Protein AF-M4EC60-F1 (afdb_monomer)

Nearest PDB structures (foldseek):
  6qpw-assembly1_A  TM=5.368E-01  e=2.314E+00  Thermochaetoides thermophila DSM 1495
  6qpq-assembly1_A  TM=4.790E-01  e=6.001E+00  Thermochaetoides thermophila DSM 1495

Organism: Brassica campestris (NCBI:txid3711)

Radius of gyration: 13.68 Å; Cα contacts (8 Å, |Δi|>4): 111; chains: 1; bounding box: 34×32×37 Å

pLDDT: mean 71.51, std 14.54, range [49.25, 90.56]

InterPro domains:
  IPR006527 F-box associated beta-propeller, type 1 [PF07734] (7-77)

Sequence (78 aa):
MRPLIGFQFHCFAGSFFVDEKNNAVVVIDKTRGLPFTIRNMAYVLGENGYFKSVDLGDFAPMKCWPLVCSYVPSLVKF

Secondary structure (DSSP, 8-state):
----TT----TTT-EEEEETTTTEEEEEEEEEETTTEEEEEEEEE-GGG-EEEEEEEEPS-TT---S-----GGG---

Solvent-accessible surface area (backbone atoms only — not comparable to full-atom values): 5065 Å² total; per-residue (Å²): 123,76,78,69,80,91,68,80,76,45,92,90,51,55,48,72,51,72,40,78,91,71,57,28,39,40,37,37,28,67,44,80,41,88,91,81,46,52,26,37,31,36,36,42,38,38,65,98,62,41,74,48,79,42,82,72,45,74,57,70,70,93,80,64,69,76,82,72,77,76,83,57,77,86,76,67,80,132

Structure (mmCIF, N/CA/C/O backbone):
data_AF-M4EC60-F1
#
_entry.id   AF-M4EC60-F1
#
loop_
_atom_site.group_PDB
_atom_site.id
_atom_site.type_symbol
_atom_site.label_atom_id
_atom_site.lab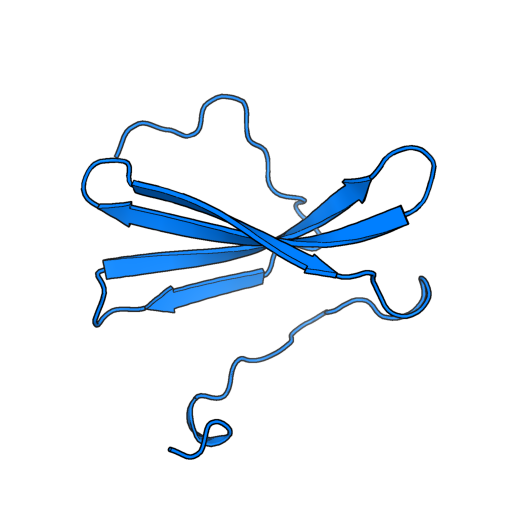el_alt_id
_atom_site.label_comp_id
_atom_site.label_asym_id
_atom_site.label_entity_id
_atom_site.label_seq_id
_atom_site.pdbx_PDB_ins_code
_atom_site.Cartn_x
_atom_site.Cartn_y
_atom_site.Cartn_z
_atom_site.occupancy
_atom_site.B_iso_or_equiv
_atom_site.auth_seq_id
_atom_site.auth_comp_id
_atom_site.auth_asym_id
_atom_site.auth_atom_id
_atom_site.pdbx_PDB_model_num
ATOM 1 N N . MET A 1 1 ? -5.287 9.215 16.025 1.00 55.34 1 MET A N 1
ATOM 2 C CA . MET A 1 1 ? -4.170 8.913 15.100 1.00 55.34 1 MET A CA 1
ATOM 3 C C . MET A 1 1 ? -3.083 9.960 15.279 1.00 55.34 1 MET A C 1
ATOM 5 O O . MET A 1 1 ? -3.417 11.138 15.324 1.00 55.34 1 MET A O 1
ATOM 9 N N . ARG A 1 2 ? -1.809 9.566 15.419 1.00 55.19 2 ARG A N 1
ATOM 10 C CA . ARG A 1 2 ? -0.704 10.530 15.291 1.00 55.19 2 ARG A CA 1
ATOM 11 C C . ARG A 1 2 ? -0.575 10.877 13.801 1.00 55.19 2 ARG A C 1
ATOM 13 O O . ARG A 1 2 ? -0.602 9.944 13.000 1.00 55.19 2 ARG A O 1
ATOM 20 N N . PRO A 1 3 ? -0.492 12.159 13.414 1.00 57.44 3 PRO A N 1
ATOM 21 C CA . PRO A 1 3 ? -0.301 12.505 12.013 1.00 57.44 3 PRO A CA 1
ATOM 22 C C . PRO A 1 3 ? 1.015 11.898 11.513 1.00 57.44 3 PRO A C 1
ATOM 24 O O . PRO A 1 3 ? 2.013 11.913 12.237 1.00 57.44 3 PRO A O 1
ATOM 27 N N . LEU A 1 4 ? 1.026 11.367 10.287 1.00 63.56 4 LEU A N 1
ATOM 28 C CA . LEU A 1 4 ? 2.253 10.938 9.607 1.00 63.56 4 LEU A CA 1
ATOM 29 C C . LEU A 1 4 ? 3.033 12.184 9.161 1.00 63.56 4 LEU A C 1
ATOM 31 O O . LEU A 1 4 ? 3.062 12.544 7.987 1.00 63.56 4 LEU A O 1
ATOM 35 N N . ILE A 1 5 ? 3.604 12.910 10.121 1.00 54.44 5 ILE A N 1
ATOM 36 C CA . ILE A 1 5 ? 4.358 14.133 9.851 1.00 54.44 5 ILE A CA 1
ATOM 37 C C . ILE A 1 5 ? 5.634 13.739 9.092 1.00 54.44 5 ILE A C 1
ATOM 39 O O . ILE A 1 5 ? 6.454 12.985 9.609 1.00 54.44 5 ILE A O 1
ATOM 43 N N . GLY A 1 6 ? 5.785 14.233 7.859 1.00 59.50 6 GLY A N 1
ATOM 44 C CA . GLY A 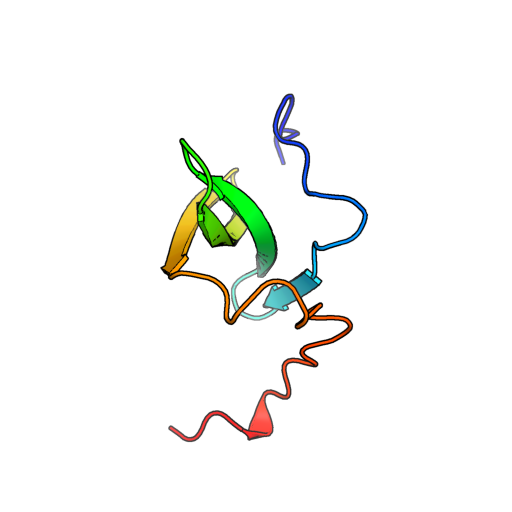1 6 ? 6.954 13.986 7.005 1.00 59.50 6 GLY A CA 1
ATOM 45 C C . GLY A 1 6 ? 6.811 12.848 5.986 1.00 59.50 6 GLY A C 1
ATOM 46 O O . GLY A 1 6 ? 7.711 12.678 5.168 1.00 59.50 6 GLY A O 1
ATOM 47 N N . PHE A 1 7 ? 5.696 12.105 5.982 1.00 65.38 7 PHE A N 1
ATOM 48 C CA . PHE A 1 7 ? 5.410 11.098 4.955 1.00 65.38 7 PHE A CA 1
ATOM 49 C C . PHE A 1 7 ? 4.369 11.638 3.968 1.00 65.38 7 PHE A C 1
ATOM 51 O O . PHE A 1 7 ? 3.191 11.754 4.301 1.00 65.38 7 PHE A O 1
ATOM 58 N N . GLN A 1 8 ? 4.805 12.006 2.763 1.00 66.69 8 GLN A N 1
ATOM 59 C CA . GLN A 1 8 ? 3.923 12.534 1.724 1.00 66.69 8 GLN A CA 1
ATOM 60 C C . GLN A 1 8 ? 3.685 11.474 0.650 1.00 66.69 8 GLN A C 1
ATOM 62 O O . GLN A 1 8 ? 4.623 11.058 -0.026 1.00 66.69 8 GLN A O 1
ATOM 67 N N . PHE A 1 9 ? 2.424 11.075 0.483 1.00 71.56 9 PHE A N 1
ATOM 68 C CA . PHE A 1 9 ? 2.013 10.231 -0.634 1.00 71.56 9 PHE A CA 1
ATOM 69 C C . PHE A 1 9 ? 2.032 11.026 -1.944 1.00 71.56 9 PHE A C 1
ATOM 71 O O . PHE A 1 9 ? 1.725 12.224 -1.963 1.00 71.56 9 PHE A O 1
ATOM 78 N N . HIS A 1 10 ? 2.371 10.374 -3.053 1.00 68.06 10 HIS A N 1
ATOM 79 C CA . HIS A 1 10 ? 2.439 11.022 -4.355 1.00 68.06 10 HIS A CA 1
ATOM 80 C C . HIS A 1 10 ? 1.037 11.429 -4.846 1.00 68.06 10 HIS A C 1
ATOM 82 O O . HIS A 1 10 ? 0.201 10.588 -5.183 1.00 68.06 10 HIS A O 1
ATOM 88 N N . CYS A 1 11 ? 0.800 12.739 -4.972 1.00 61.06 11 CYS A N 1
ATOM 89 C CA . CYS A 1 11 ? -0.518 13.329 -5.255 1.00 61.06 11 CYS A CA 1
ATOM 90 C C . CYS A 1 11 ? -1.183 12.837 -6.556 1.00 61.06 11 CYS A C 1
ATOM 92 O O . CYS A 1 11 ? -2.396 12.929 -6.698 1.00 61.06 11 CYS A O 1
ATOM 94 N N . PHE A 1 12 ? -0.393 12.337 -7.514 1.00 58.03 12 PHE A N 1
ATOM 95 C CA . PHE A 1 12 ? -0.861 11.890 -8.836 1.00 58.03 12 PHE A CA 1
ATOM 96 C C . PHE A 1 12 ? -0.829 10.367 -9.039 1.00 58.03 12 PHE A C 1
ATOM 98 O O . PHE A 1 12 ? -1.109 9.899 -10.140 1.00 58.03 12 PHE A O 1
ATOM 105 N N . ALA A 1 13 ? -0.411 9.593 -8.034 1.00 61.34 13 ALA A N 1
ATOM 106 C CA . ALA A 1 13 ? -0.223 8.144 -8.178 1.00 61.34 13 ALA A CA 1
ATOM 107 C C . ALA A 1 13 ? -0.734 7.316 -6.991 1.00 61.34 13 ALA A C 1
ATOM 109 O O . ALA A 1 13 ? -0.802 6.093 -7.108 1.00 61.34 13 ALA A O 1
ATOM 110 N N . GLY A 1 14 ? -1.104 7.970 -5.888 1.00 69.62 14 GLY A N 1
ATOM 111 C CA . GLY A 1 14 ? -1.709 7.318 -4.740 1.00 69.62 14 GLY A CA 1
ATOM 112 C C . GLY A 1 14 ? -3.129 6.847 -5.044 1.00 69.62 14 GLY A C 1
ATOM 113 O O . GLY A 1 14 ? -3.991 7.650 -5.397 1.00 69.62 14 GLY A O 1
ATOM 114 N N . SER A 1 15 ? -3.386 5.556 -4.867 1.00 79.25 15 SER A N 1
ATOM 115 C CA . SER A 1 15 ? -4.745 5.018 -4.718 1.00 79.25 15 SER A CA 1
ATOM 116 C C . SER A 1 15 ? -4.909 4.489 -3.299 1.00 79.25 15 SER A C 1
ATOM 118 O O . SER A 1 15 ? -3.927 4.133 -2.653 1.00 79.25 15 SER A O 1
ATOM 120 N N . PHE A 1 16 ? -6.130 4.465 -2.775 1.00 87.06 16 PHE A N 1
ATOM 121 C CA . PHE A 1 16 ? -6.374 3.946 -1.434 1.00 87.06 16 PHE A CA 1
ATOM 122 C C . PHE A 1 16 ? -7.689 3.180 -1.371 1.00 87.06 16 PHE A C 1
ATOM 12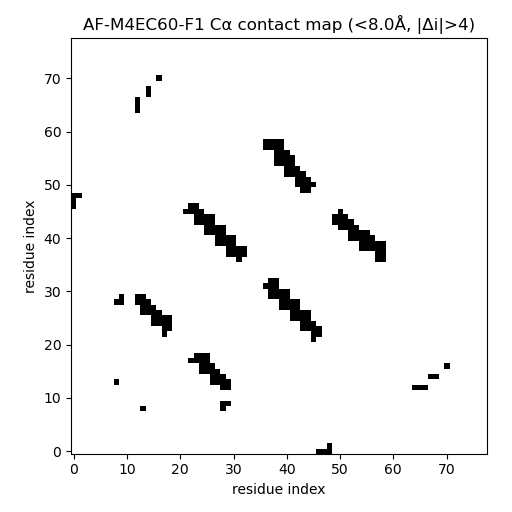4 O O . PHE A 1 16 ? -8.603 3.426 -2.158 1.00 87.06 16 PHE A O 1
ATOM 131 N N . PHE A 1 17 ? -7.781 2.267 -0.411 1.00 87.50 17 PHE A N 1
ATOM 132 C CA . PHE A 1 17 ? -9.037 1.646 -0.017 1.00 87.50 17 PHE A CA 1
ATOM 133 C C . PHE A 1 17 ? -9.109 1.517 1.504 1.00 87.50 17 PHE A C 1
ATOM 135 O O . PHE A 1 17 ? -8.089 1.512 2.198 1.00 87.50 17 PHE A O 1
ATOM 142 N N . VAL A 1 18 ? -10.335 1.441 2.013 1.00 89.19 18 VAL A N 1
ATOM 143 C CA . VAL A 1 18 ? -10.626 1.265 3.436 1.00 89.19 18 VAL A CA 1
ATOM 144 C C . VAL A 1 18 ? -11.109 -0.161 3.646 1.00 89.19 18 VAL A C 1
ATOM 146 O O . VAL A 1 18 ? -12.032 -0.617 2.975 1.00 89.19 18 VAL A O 1
ATOM 149 N N . ASP A 1 19 ? -10.468 -0.864 4.566 1.00 89.88 19 ASP A N 1
ATOM 150 C CA . ASP A 1 19 ? -10.921 -2.142 5.086 1.00 89.88 19 ASP A CA 1
ATOM 151 C C . ASP A 1 19 ? -11.687 -1.890 6.389 1.00 89.88 19 ASP A C 1
ATOM 153 O O . ASP A 1 19 ? -11.097 -1.750 7.463 1.00 89.88 19 ASP A O 1
ATOM 157 N N . GLU A 1 20 ? -13.014 -1.813 6.279 1.00 90.56 20 GLU A N 1
ATOM 158 C CA . GLU A 1 20 ? -13.921 -1.584 7.410 1.00 90.56 20 GLU A CA 1
ATOM 159 C C . GLU A 1 20 ? -13.911 -2.738 8.419 1.00 90.56 20 GLU A C 1
ATOM 161 O O . GLU A 1 20 ? -14.156 -2.524 9.602 1.00 90.56 20 GLU A O 1
ATOM 166 N N . LYS A 1 21 ? -13.601 -3.968 7.990 1.00 89.75 21 LYS A N 1
ATOM 167 C CA . LYS A 1 21 ? -13.562 -5.122 8.899 1.00 89.75 21 LYS A CA 1
ATOM 168 C C . LYS A 1 21 ? -12.364 -5.040 9.840 1.00 89.75 21 LYS A C 1
ATOM 170 O O . LYS A 1 21 ? -12.464 -5.447 10.995 1.00 89.75 21 LYS A O 1
ATOM 175 N N . ASN A 1 22 ? -11.236 -4.550 9.333 1.00 87.75 22 ASN A N 1
ATOM 176 C CA . ASN A 1 22 ? -9.988 -4.444 10.085 1.00 87.75 22 ASN A CA 1
ATOM 177 C C . ASN A 1 22 ? -9.686 -3.012 10.566 1.00 87.75 22 ASN A C 1
ATOM 179 O O . ASN A 1 22 ? -8.598 -2.782 11.094 1.00 87.75 22 ASN A O 1
ATOM 183 N N . ASN A 1 23 ? -10.612 -2.060 10.380 1.00 89.44 23 ASN A N 1
ATOM 184 C CA . ASN A 1 23 ? -10.423 -0.628 10.651 1.00 89.44 23 ASN A CA 1
ATOM 185 C C . ASN A 1 23 ? -9.071 -0.104 10.135 1.00 89.44 23 ASN A C 1
ATOM 187 O O . ASN A 1 23 ? -8.336 0.601 10.835 1.00 89.44 23 ASN A O 1
ATOM 191 N N . ALA A 1 24 ? -8.724 -0.489 8.906 1.00 89.50 24 ALA A N 1
ATOM 192 C CA . ALA A 1 24 ? -7.440 -0.177 8.301 1.00 89.50 24 ALA A CA 1
ATOM 193 C C . ALA A 1 24 ? -7.617 0.555 6.970 1.00 89.50 24 ALA A C 1
ATOM 195 O O . ALA A 1 24 ? -8.525 0.272 6.194 1.00 89.50 24 ALA A O 1
ATOM 196 N N . VAL A 1 25 ? -6.717 1.485 6.678 1.00 89.94 25 VAL A N 1
ATOM 197 C CA . VAL A 1 25 ? -6.601 2.138 5.375 1.00 89.94 25 VAL A CA 1
ATOM 198 C C . VAL A 1 25 ? -5.355 1.603 4.699 1.00 89.94 25 VAL A C 1
ATOM 200 O O . VAL A 1 25 ? -4.272 1.613 5.283 1.00 89.94 25 VAL A O 1
ATOM 203 N N . VAL A 1 26 ? -5.499 1.155 3.460 1.00 88.81 26 VAL A N 1
ATOM 204 C CA . VAL A 1 26 ? -4.369 0.747 2.633 1.00 88.81 26 VAL A CA 1
ATOM 205 C C . VAL A 1 26 ? -4.168 1.796 1.558 1.00 88.81 26 VAL A C 1
ATOM 207 O O . VAL A 1 26 ? -5.069 2.057 0.764 1.00 88.81 26 VAL A O 1
ATOM 210 N N . VAL A 1 27 ? -2.983 2.393 1.532 1.00 86.44 27 VAL A N 1
ATOM 211 C CA . VAL A 1 27 ? -2.571 3.354 0.508 1.00 86.44 27 VAL A CA 1
ATOM 212 C C . VAL A 1 27 ? -1.545 2.686 -0.389 1.00 86.44 27 VAL A C 1
A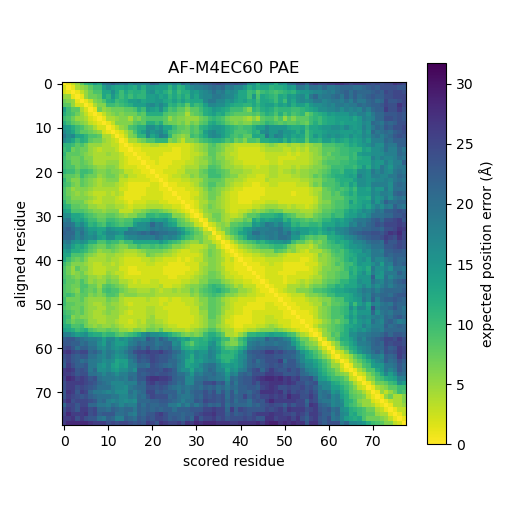TOM 214 O O . VAL A 1 27 ? -0.519 2.216 0.089 1.00 86.44 27 VAL A O 1
ATOM 217 N N . ILE A 1 28 ? -1.813 2.636 -1.685 1.00 85.44 28 ILE A N 1
ATOM 218 C CA . ILE A 1 28 ? -0.883 2.159 -2.701 1.00 85.44 28 ILE A CA 1
ATOM 219 C C . ILE A 1 28 ? -0.250 3.382 -3.345 1.00 85.44 28 ILE A C 1
AT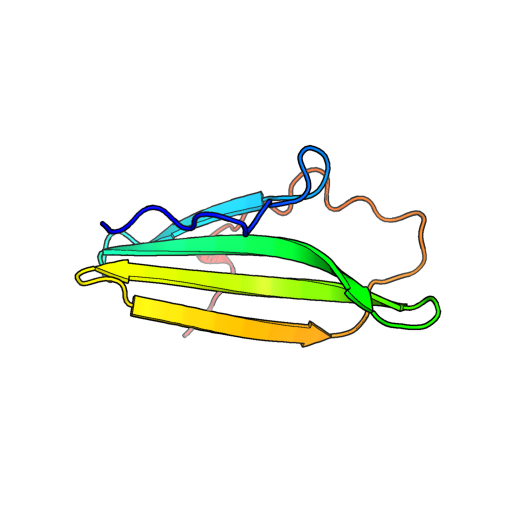OM 221 O O . ILE A 1 28 ? -0.963 4.217 -3.900 1.00 85.44 28 ILE A O 1
ATOM 225 N N . ASP A 1 29 ? 1.073 3.479 -3.290 1.00 82.81 29 ASP A N 1
ATOM 226 C CA . ASP A 1 29 ? 1.818 4.612 -3.827 1.00 82.81 29 ASP A CA 1
ATOM 227 C C . ASP A 1 29 ? 3.076 4.176 -4.587 1.00 82.81 29 ASP A C 1
ATOM 229 O O . ASP A 1 29 ? 3.610 3.078 -4.401 1.00 82.81 29 ASP A O 1
ATOM 233 N N . LYS A 1 30 ? 3.559 5.063 -5.456 1.00 77.88 30 LYS A N 1
ATOM 234 C CA . LYS A 1 30 ? 4.799 4.902 -6.206 1.00 77.88 30 LYS A CA 1
ATOM 235 C C . LYS A 1 30 ? 5.944 5.544 -5.440 1.00 77.88 30 LYS A C 1
ATOM 237 O O . LYS A 1 30 ? 6.079 6.767 -5.420 1.00 77.88 30 LYS A O 1
ATOM 242 N N . THR A 1 31 ? 6.832 4.721 -4.899 1.00 71.94 31 THR A N 1
ATOM 243 C CA . THR A 1 31 ? 8.091 5.215 -4.336 1.00 71.94 31 THR A CA 1
ATOM 244 C C . THR A 1 31 ? 9.197 5.116 -5.379 1.00 71.94 31 THR A C 1
ATOM 246 O O . THR A 1 31 ? 9.351 4.101 -6.062 1.00 71.94 31 THR A O 1
ATOM 249 N N . ARG A 1 32 ? 9.985 6.188 -5.508 1.00 63.34 32 ARG A N 1
ATOM 250 C CA . ARG A 1 32 ? 11.224 6.169 -6.292 1.00 63.34 32 ARG A CA 1
ATOM 251 C C . ARG A 1 32 ? 12.290 5.430 -5.483 1.00 63.34 32 ARG A C 1
ATOM 253 O O . ARG A 1 32 ? 12.775 5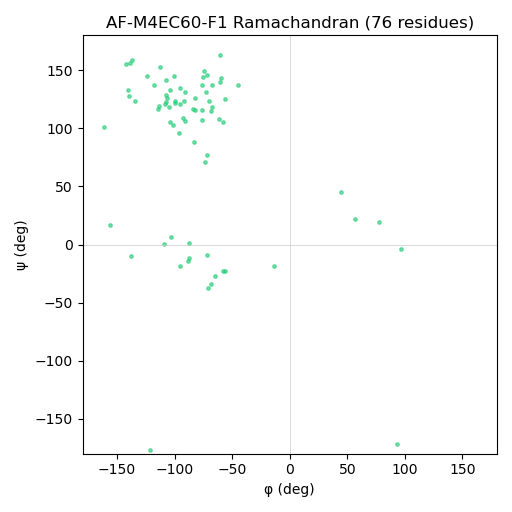.956 -4.485 1.00 63.34 32 ARG A O 1
ATOM 260 N N . GLY A 1 33 ? 12.634 4.217 -5.898 1.00 60.53 33 GLY A N 1
ATOM 261 C CA . GLY A 1 33 ? 13.825 3.520 -5.426 1.00 60.53 33 GLY A CA 1
ATOM 262 C C . GLY A 1 33 ? 15.084 4.111 -6.066 1.00 60.53 33 GLY A C 1
ATOM 263 O O . GLY A 1 33 ? 15.072 4.511 -7.232 1.00 60.53 33 GLY A O 1
ATOM 264 N N . LEU A 1 34 ? 16.186 4.168 -5.310 1.00 54.50 34 LEU A N 1
ATOM 265 C CA . LEU A 1 34 ? 17.501 4.474 -5.879 1.00 54.50 34 LEU A CA 1
ATOM 266 C C . LEU A 1 34 ? 17.960 3.320 -6.800 1.00 54.50 34 LEU A C 1
ATOM 268 O O . LEU A 1 34 ? 17.839 2.164 -6.396 1.00 54.50 34 LEU A O 1
ATOM 272 N N . PRO A 1 35 ? 18.535 3.585 -7.992 1.00 54.38 35 PRO A N 1
ATOM 273 C CA . PRO A 1 35 ? 18.727 4.889 -8.620 1.00 54.38 35 PRO A CA 1
ATOM 274 C C . PRO A 1 35 ? 17.616 5.271 -9.617 1.00 54.38 35 PRO A C 1
ATOM 276 O O . PRO A 1 35 ? 17.495 6.454 -9.901 1.00 54.38 35 PRO A O 1
ATOM 279 N N . PHE A 1 36 ? 16.801 4.338 -10.136 1.00 58.59 36 PHE A N 1
ATOM 280 C CA . PHE A 1 36 ? 15.784 4.631 -11.171 1.00 58.59 36 PHE A CA 1
ATOM 281 C C . PHE A 1 36 ? 14.604 3.640 -11.218 1.00 58.59 36 PHE A C 1
ATOM 283 O O . PHE A 1 36 ? 13.880 3.588 -12.214 1.00 58.59 36 PHE A O 1
ATOM 290 N N . THR A 1 37 ? 14.383 2.840 -10.173 1.00 63.22 37 THR A N 1
ATOM 291 C CA . THR A 1 37 ? 13.261 1.891 -10.148 1.00 63.22 37 THR A CA 1
ATOM 292 C C . THR A 1 37 ? 12.042 2.538 -9.500 1.00 63.22 37 THR A C 1
ATOM 294 O O . THR A 1 37 ? 12.090 3.030 -8.375 1.00 63.22 37 THR A O 1
ATOM 297 N N . ILE A 1 38 ? 10.924 2.574 -10.224 1.00 71.75 38 ILE A N 1
ATOM 298 C CA . ILE A 1 38 ? 9.630 2.927 -9.638 1.00 71.75 38 ILE A CA 1
ATOM 299 C C . ILE A 1 38 ? 9.075 1.643 -9.031 1.00 71.75 38 ILE A C 1
ATOM 301 O O . ILE A 1 38 ? 8.819 0.686 -9.765 1.00 71.75 38 ILE A O 1
ATOM 305 N N . ARG A 1 39 ? 8.895 1.630 -7.710 1.00 75.19 39 ARG A N 1
ATOM 306 C CA . ARG A 1 39 ? 8.274 0.510 -7.001 1.00 75.19 39 ARG A CA 1
ATOM 307 C C . ARG A 1 39 ? 6.886 0.871 -6.528 1.00 75.19 39 ARG A C 1
ATOM 309 O O . ARG A 1 39 ? 6.649 1.996 -6.077 1.00 75.19 39 ARG A O 1
ATOM 316 N N . ASN A 1 40 ? 5.992 -0.102 -6.616 1.00 79.75 40 ASN A N 1
ATOM 317 C CA . ASN A 1 40 ? 4.695 -0.006 -5.976 1.00 79.75 40 ASN A CA 1
ATOM 318 C C . ASN A 1 40 ? 4.854 -0.403 -4.512 1.00 79.75 40 ASN A C 1
ATOM 320 O O . ASN A 1 40 ? 5.352 -1.480 -4.201 1.00 79.75 40 ASN A O 1
ATOM 324 N N . MET A 1 41 ? 4.417 0.466 -3.617 1.00 84.62 41 MET A N 1
ATOM 325 C CA . MET A 1 41 ? 4.414 0.228 -2.181 1.00 84.62 41 MET A CA 1
ATOM 326 C C . MET A 1 41 ? 2.972 0.264 -1.694 1.00 84.62 41 MET A C 1
ATOM 328 O O . MET A 1 41 ? 2.213 1.142 -2.098 1.00 84.62 41 MET A O 1
ATOM 332 N N . ALA A 1 42 ? 2.598 -0.660 -0.817 1.00 88.25 42 ALA A N 1
ATOM 333 C CA . ALA A 1 42 ? 1.377 -0.560 -0.030 1.00 88.25 42 ALA A CA 1
ATOM 334 C C . ALA A 1 42 ? 1.720 -0.155 1.403 1.00 88.25 42 ALA A C 1
ATOM 336 O O . ALA A 1 42 ? 2.599 -0.738 2.037 1.00 88.25 42 ALA A O 1
ATOM 337 N N . TYR A 1 43 ? 0.993 0.820 1.926 1.00 87.62 43 TYR A N 1
ATOM 338 C CA . TYR A 1 43 ? 1.089 1.304 3.292 1.00 87.62 43 TYR A CA 1
ATOM 339 C C . TYR A 1 43 ? -0.214 0.984 4.001 1.00 87.62 43 TYR A C 1
ATOM 341 O O . TYR A 1 43 ? -1.268 1.486 3.621 1.00 87.62 43 TYR A O 1
ATOM 349 N N . VAL A 1 44 ? -0.139 0.142 5.023 1.00 90.50 44 VAL A N 1
ATOM 350 C CA . VAL A 1 44 ? -1.271 -0.213 5.873 1.00 90.50 44 VAL A CA 1
ATOM 351 C C . VAL A 1 44 ? -1.241 0.683 7.100 1.00 90.50 44 VAL A C 1
ATOM 353 O O . VAL A 1 44 ? -0.264 0.690 7.853 1.00 90.50 44 VAL A O 1
ATOM 356 N N . LEU A 1 45 ? -2.320 1.427 7.286 1.00 89.19 45 LEU A N 1
ATOM 357 C CA . LEU A 1 45 ? -2.563 2.336 8.393 1.00 89.19 45 LEU A CA 1
ATOM 358 C C . LEU A 1 45 ? -3.711 1.775 9.215 1.00 89.19 45 LEU A C 1
ATOM 360 O O . LEU A 1 45 ? -4.808 1.618 8.694 1.00 89.19 45 LEU A O 1
ATOM 364 N N . GLY A 1 46 ? -3.468 1.477 10.483 1.00 89.44 46 GLY A N 1
ATOM 365 C CA . GLY A 1 46 ? -4.494 0.971 11.388 1.00 89.44 46 GLY A CA 1
ATOM 366 C C . GLY A 1 46 ? -4.687 1.864 12.605 1.00 89.44 46 GLY A C 1
ATOM 367 O O . GLY A 1 46 ? -4.054 2.915 12.771 1.00 89.44 46 GLY A O 1
ATOM 368 N N . GLU A 1 47 ? -5.561 1.415 13.494 1.00 88.19 47 GLU A N 1
ATOM 369 C CA . GLU A 1 47 ? -5.762 2.045 14.793 1.00 88.19 47 GLU A CA 1
ATOM 370 C C . GLU A 1 47 ? -4.484 2.039 15.649 1.00 88.19 47 GLU A C 1
ATOM 372 O O . GLU A 1 47 ? -3.509 1.335 15.379 1.00 88.19 47 GLU A O 1
ATOM 377 N N . ASN A 1 48 ? -4.463 2.877 16.689 1.00 86.06 48 ASN A N 1
ATOM 378 C CA . ASN A 1 48 ? -3.347 2.992 17.639 1.00 86.06 48 ASN A CA 1
ATOM 379 C C . ASN A 1 48 ? -1.980 3.316 17.006 1.00 86.06 48 ASN A C 1
ATOM 381 O O . ASN A 1 48 ? -0.938 3.106 17.621 1.00 86.06 48 ASN A O 1
ATOM 385 N N . GLY A 1 49 ? -1.981 3.888 15.796 1.00 81.81 49 GLY A N 1
ATOM 386 C CA . GLY A 1 49 ? -0.755 4.233 15.077 1.00 81.81 49 GLY A CA 1
ATOM 387 C C . GLY A 1 49 ? -0.075 3.032 14.422 1.00 81.81 49 GLY A C 1
ATOM 388 O O . GLY A 1 49 ? 1.111 3.125 14.110 1.00 81.81 49 GLY A O 1
ATOM 389 N N . TYR A 1 50 ? -0.798 1.926 14.213 1.00 85.94 50 TYR A N 1
ATOM 390 C CA . TYR A 1 50 ? -0.301 0.809 13.421 1.00 85.94 50 TYR A CA 1
ATOM 391 C C . TYR A 1 50 ? 0.085 1.292 12.021 1.00 85.94 50 TYR A C 1
ATOM 393 O O . TYR A 1 50 ? -0.721 1.896 11.311 1.00 85.94 50 TYR A O 1
ATOM 401 N N . PHE A 1 51 ? 1.327 1.015 11.638 1.00 88.62 51 PHE A N 1
ATOM 402 C CA . PHE A 1 51 ? 1.876 1.364 10.340 1.00 88.62 51 PHE A CA 1
ATOM 403 C C . PHE A 1 51 ? 2.739 0.218 9.830 1.00 88.62 51 PHE A C 1
ATOM 405 O O . PHE A 1 51 ? 3.651 -0.240 10.524 1.00 88.62 51 PHE A O 1
ATOM 412 N N . LYS A 1 52 ? 2.468 -0.231 8.606 1.00 89.19 52 LYS A N 1
ATOM 413 C CA . LYS 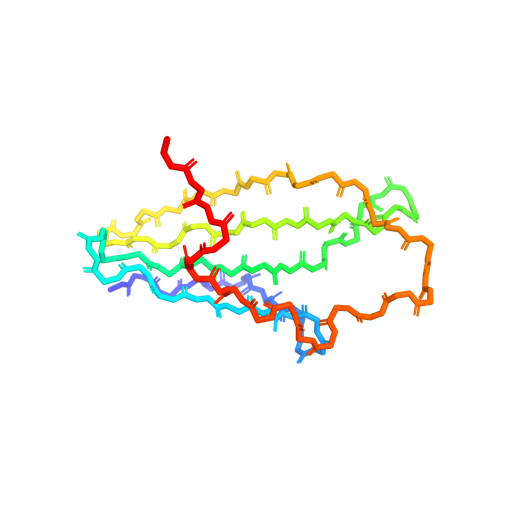A 1 52 ? 3.273 -1.244 7.922 1.00 89.19 52 LYS A CA 1
ATOM 414 C C . LYS A 1 52 ? 3.423 -0.8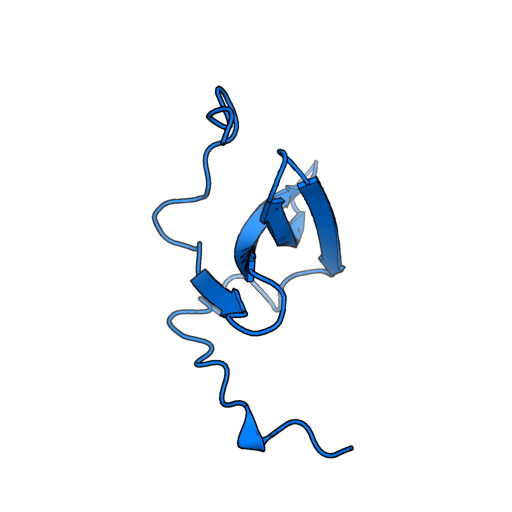92 6.450 1.00 89.19 52 LYS A C 1
ATOM 416 O O . LYS A 1 52 ? 2.433 -0.602 5.790 1.00 89.19 52 LYS A O 1
ATOM 421 N N . SER A 1 53 ? 4.642 -0.971 5.928 1.00 88.25 53 SER A N 1
ATOM 422 C CA . SER A 1 53 ? 4.918 -0.890 4.493 1.00 88.25 53 SER A CA 1
ATOM 423 C C . SER A 1 53 ? 5.132 -2.283 3.896 1.00 88.25 53 SER A C 1
ATOM 425 O O . SER A 1 53 ? 5.676 -3.182 4.543 1.00 88.25 53 SER A O 1
ATOM 427 N N . VAL A 1 54 ? 4.682 -2.467 2.659 1.00 87.56 54 VAL A N 1
ATOM 428 C CA . VAL A 1 54 ? 4.804 -3.704 1.885 1.00 87.56 54 VAL A CA 1
ATOM 429 C C . VAL A 1 54 ? 5.278 -3.342 0.479 1.00 87.56 54 VAL A C 1
ATOM 431 O O . VAL A 1 54 ? 4.636 -2.542 -0.197 1.00 87.56 54 VAL A O 1
ATOM 434 N N . ASP A 1 55 ? 6.395 -3.927 0.044 1.00 86.94 55 ASP A N 1
ATOM 435 C CA . ASP A 1 55 ? 6.875 -3.814 -1.337 1.00 86.94 55 ASP A CA 1
ATOM 436 C C . ASP A 1 55 ? 6.015 -4.722 -2.227 1.00 86.94 55 ASP A C 1
ATOM 438 O O . ASP A 1 55 ? 5.985 -5.939 -2.035 1.00 86.94 55 ASP A O 1
ATOM 442 N N . LEU A 1 56 ? 5.274 -4.128 -3.163 1.00 84.31 56 LEU A N 1
ATOM 443 C CA . LEU A 1 56 ? 4.459 -4.853 -4.143 1.00 84.31 56 LEU A CA 1
ATOM 444 C C . LEU A 1 56 ? 5.266 -5.215 -5.401 1.00 84.31 56 LEU A C 1
ATOM 446 O O . LEU A 1 56 ? 4.717 -5.805 -6.332 1.00 84.31 56 LEU A O 1
ATOM 450 N N . GLY A 1 57 ? 6.553 -4.864 -5.432 1.00 79.50 57 GLY A N 1
ATOM 451 C CA . GLY A 1 57 ? 7.468 -5.116 -6.531 1.00 79.50 57 GLY A CA 1
ATOM 452 C C . GLY A 1 57 ? 7.572 -3.962 -7.526 1.00 79.50 57 GLY A C 1
ATOM 453 O O . GLY A 1 57 ? 7.071 -2.845 -7.331 1.00 79.50 57 GLY A O 1
ATOM 454 N N . ASP A 1 58 ? 8.276 -4.252 -8.617 1.00 72.25 58 ASP A N 1
ATOM 455 C CA . ASP A 1 58 ? 8.579 -3.279 -9.657 1.00 72.25 58 ASP A CA 1
ATOM 456 C C . ASP A 1 58 ? 7.354 -2.959 -10.526 1.00 72.25 58 ASP A C 1
ATOM 458 O O . ASP A 1 58 ? 6.460 -3.775 -10.762 1.00 72.25 58 ASP A O 1
ATOM 462 N N . PHE A 1 59 ? 7.323 -1.727 -11.022 1.00 65.81 59 PHE A N 1
ATOM 463 C CA . PHE A 1 59 ? 6.278 -1.236 -11.905 1.00 65.81 59 PHE A CA 1
ATOM 464 C C . PHE A 1 59 ? 6.446 -1.776 -13.345 1.00 65.81 59 PHE A C 1
ATOM 466 O O . PHE A 1 59 ? 7.548 -1.754 -13.895 1.00 65.81 59 PHE A O 1
ATOM 473 N N . ALA A 1 60 ? 5.353 -2.196 -14.002 1.00 53.50 60 ALA A N 1
ATOM 474 C CA . ALA A 1 60 ? 5.330 -2.453 -15.451 1.00 53.50 60 ALA A CA 1
ATOM 475 C C . ALA A 1 60 ? 5.701 -1.162 -16.213 1.00 53.50 60 ALA A C 1
ATOM 477 O O . ALA A 1 60 ? 5.309 -0.092 -15.768 1.00 53.50 60 ALA A O 1
ATOM 478 N N . PRO A 1 61 ? 6.440 -1.197 -17.337 1.00 53.06 61 PRO A N 1
ATOM 479 C CA . PRO A 1 61 ? 7.151 -0.039 -17.891 1.00 53.06 61 PRO A CA 1
ATOM 480 C C . PRO A 1 61 ? 6.325 1.257 -17.907 1.00 53.06 61 PRO A C 1
ATOM 482 O O . PRO A 1 61 ? 5.154 1.232 -18.279 1.00 53.06 61 PRO A O 1
ATOM 485 N N . MET A 1 62 ? 6.991 2.360 -17.521 1.00 52.59 62 MET A N 1
ATOM 486 C CA . MET A 1 62 ? 6.655 3.802 -17.380 1.00 52.59 62 MET A CA 1
ATOM 487 C C . MET A 1 62 ? 5.358 4.383 -18.000 1.00 52.59 62 MET A C 1
ATOM 489 O O . MET A 1 62 ? 4.927 5.468 -17.614 1.00 52.59 62 MET A O 1
ATOM 493 N N . LYS A 1 63 ? 4.739 3.699 -18.962 1.00 53.84 63 LYS A N 1
ATOM 494 C CA . LYS A 1 63 ? 3.500 4.053 -19.661 1.00 53.84 63 LYS A CA 1
ATOM 495 C C . LYS A 1 63 ? 2.222 3.556 -18.987 1.00 53.84 63 LYS A C 1
ATOM 497 O O . LYS A 1 63 ? 1.154 4.046 -19.335 1.00 53.84 63 LYS A O 1
ATOM 502 N N . CYS A 1 64 ? 2.292 2.633 -18.031 1.00 53.34 64 CYS A N 1
ATOM 503 C CA . CYS A 1 64 ? 1.112 2.303 -17.237 1.00 53.34 64 CYS A CA 1
ATOM 504 C C . CYS A 1 64 ? 0.978 3.342 -16.118 1.00 53.34 64 CYS A C 1
ATOM 506 O O . CYS A 1 64 ? 1.842 3.513 -15.269 1.00 53.34 64 CYS A O 1
ATOM 508 N N . TRP A 1 65 ? -0.075 4.134 -16.117 1.00 53.72 65 TRP A N 1
ATOM 509 C CA . TRP A 1 65 ? -0.440 4.890 -14.926 1.00 53.72 65 TRP A CA 1
ATOM 510 C C . TRP A 1 65 ? -1.558 4.059 -14.316 1.00 53.72 65 TRP A C 1
ATOM 512 O O . TRP A 1 65 ? -2.495 3.740 -15.050 1.00 53.72 65 TRP A O 1
ATOM 522 N N . PRO A 1 66 ? -1.460 3.610 -13.052 1.00 50.97 66 PRO A N 1
ATOM 523 C CA . PRO A 1 66 ? -2.575 2.936 -12.414 1.00 50.97 66 PRO A CA 1
ATOM 524 C C . PRO A 1 66 ? -3.607 4.031 -12.150 1.00 50.97 66 PRO A C 1
ATOM 526 O O . PRO A 1 66 ? -3.660 4.598 -11.067 1.00 50.97 66 PRO A O 1
ATOM 529 N N . LEU A 1 67 ? -4.323 4.440 -13.199 1.00 54.56 67 LEU A N 1
ATOM 530 C CA . LEU A 1 67 ? -5.230 5.576 -13.133 1.00 54.56 67 LEU A CA 1
ATOM 531 C C . LEU A 1 67 ? -6.414 5.228 -12.249 1.00 54.56 67 LEU A C 1
ATOM 533 O O . LEU A 1 67 ? -6.857 6.085 -11.506 1.00 54.56 67 LEU A O 1
ATOM 537 N N . VAL A 1 68 ? -6.853 3.971 -12.251 1.00 49.97 68 VAL A N 1
ATOM 538 C CA . VAL A 1 68 ? -7.761 3.415 -11.253 1.00 49.97 68 VAL A CA 1
ATOM 539 C C . VAL A 1 68 ? -7.629 1.892 -11.348 1.00 49.97 68 VAL A C 1
ATOM 541 O O . VAL A 1 68 ? -8.177 1.282 -12.263 1.00 49.97 68 VAL A O 1
ATOM 544 N N . CYS A 1 69 ? -6.887 1.242 -10.451 1.00 49.25 69 CYS A N 1
ATOM 545 C CA . CYS A 1 69 ? -7.155 -0.176 -10.206 1.00 49.25 69 CYS A CA 1
ATOM 546 C C . CYS A 1 69 ? -8.313 -0.203 -9.216 1.00 49.25 69 CYS A C 1
ATOM 548 O O . CYS A 1 69 ? -8.092 -0.156 -8.009 1.00 49.25 69 CYS A O 1
ATOM 550 N N . SER A 1 70 ? -9.547 -0.194 -9.723 1.00 49.81 70 SER A N 1
ATOM 551 C CA . SER A 1 70 ? -10.725 -0.423 -8.892 1.00 49.81 70 SER A CA 1
ATOM 552 C C . SER A 1 70 ? -10.548 -1.788 -8.240 1.00 49.81 70 SER A C 1
ATOM 554 O O . SER A 1 70 ? -10.642 -2.814 -8.912 1.00 49.81 70 SER A O 1
ATOM 556 N N . TYR A 1 71 ? -10.221 -1.811 -6.949 1.00 59.34 71 TYR A N 1
ATOM 557 C CA . TYR A 1 71 ? -10.274 -3.040 -6.177 1.00 59.34 71 TYR A CA 1
ATOM 558 C C . TYR A 1 71 ? -11.731 -3.503 -6.209 1.00 59.34 71 TYR A C 1
ATOM 560 O O . TYR A 1 71 ? -12.603 -2.849 -5.642 1.00 59.34 71 TYR A O 1
ATOM 568 N N . VAL A 1 72 ? -12.006 -4.575 -6.956 1.00 69.12 72 VAL A N 1
ATOM 569 C CA . VAL A 1 72 ? -13.321 -5.213 -7.014 1.00 69.12 72 VAL A CA 1
ATOM 570 C C . VAL A 1 72 ? -13.240 -6.454 -6.123 1.00 69.12 72 VAL A C 1
ATOM 572 O O . VAL A 1 72 ? -12.662 -7.459 -6.547 1.00 69.12 72 VAL A O 1
ATOM 575 N N . PRO A 1 73 ? -13.803 -6.417 -4.900 1.00 59.62 73 PRO A N 1
ATOM 576 C CA . PRO A 1 73 ? -13.661 -7.499 -3.923 1.00 59.62 73 PRO A CA 1
ATOM 577 C C . PRO A 1 73 ? -14.130 -8.872 -4.431 1.00 59.62 73 PRO A C 1
ATOM 579 O O . PRO A 1 73 ? -13.673 -9.895 -3.938 1.00 59.62 73 PRO A O 1
ATOM 582 N N . SER A 1 74 ?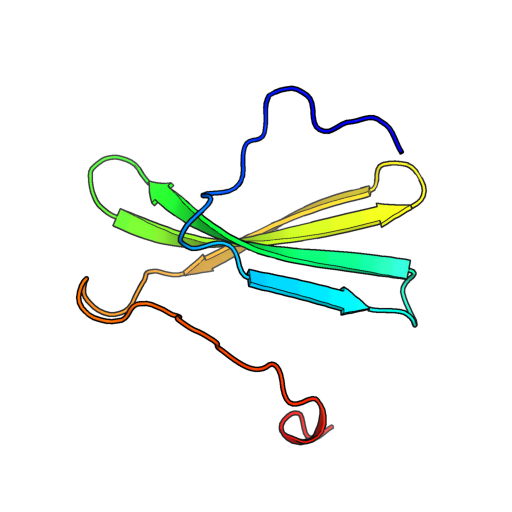 -15.004 -8.917 -5.444 1.00 67.00 74 SER A N 1
ATOM 583 C CA . SER A 1 74 ? -15.530 -10.160 -6.027 1.00 67.00 74 SER A CA 1
ATOM 584 C C . SER A 1 74 ? -14.527 -10.959 -6.870 1.00 67.00 74 SER A C 1
ATOM 586 O O . SER A 1 74 ? -14.829 -12.088 -7.258 1.00 67.00 74 SER A O 1
ATOM 588 N N . LEU A 1 75 ? -13.347 -10.404 -7.170 1.00 61.12 75 LEU A N 1
ATOM 589 C CA . LEU A 1 75 ? -12.310 -11.083 -7.956 1.00 61.12 75 LEU A CA 1
ATOM 590 C C . LEU A 1 75 ? -11.369 -11.950 -7.107 1.00 61.12 75 LEU A C 1
ATOM 592 O O . LEU A 1 75 ? -10.628 -12.759 -7.664 1.00 61.12 75 LEU A O 1
ATOM 596 N N . VAL A 1 76 ? -11.411 -11.825 -5.779 1.00 57.00 76 VAL A N 1
ATOM 597 C CA . VAL A 1 76 ? -10.666 -12.697 -4.866 1.00 57.00 76 VAL A CA 1
ATOM 598 C C . VAL A 1 76 ? -11.569 -13.874 -4.500 1.00 57.00 76 VAL A C 1
ATOM 600 O O . VAL A 1 76 ? -12.541 -13.716 -3.764 1.00 57.00 76 VAL A O 1
ATOM 603 N N . LYS A 1 77 ? -11.281 -15.058 -5.049 1.00 54.28 77 LYS A N 1
ATOM 604 C CA . LYS A 1 77 ? -11.946 -16.305 -4.647 1.00 54.28 77 LYS A CA 1
ATOM 605 C C . LYS A 1 77 ? -11.145 -16.957 -3.518 1.00 54.28 77 LYS A C 1
ATOM 607 O O . LYS A 1 77 ? -9.926 -17.058 -3.635 1.00 54.28 77 LYS A O 1
ATOM 612 N N . PHE A 1 78 ? -11.847 -17.338 -2.450 1.00 50.06 78 PHE A N 1
ATOM 613 C CA . PHE A 1 78 ? -11.326 -18.156 -1.351 1.00 50.06 78 PHE A CA 1
ATOM 614 C C . PHE A 1 78 ? -11.041 -19.587 -1.807 1.00 50.06 78 PHE A C 1
ATOM 616 O O . PHE A 1 78 ? -11.791 -20.077 -2.685 1.00 50.06 78 PHE A O 1
#

Foldseek 3Di:
DPDPPPDDADPQQWDWDADPVQQKIWIWGWDQDPPGFTWIKIWIAHPPRDIDIDTPGTDDPPPDRCNDPPPDVVVDDD

Mean predicted aligned error: 11.54 Å